Protein AF-A0A432JH28-F1 (afdb_monomer_lite)

Structure (mmCIF, N/CA/C/O backbone):
data_AF-A0A432JH28-F1
#
_entry.id   AF-A0A432JH28-F1
#
loop_
_atom_site.group_PDB
_atom_site.id
_atom_site.type_symbol
_atom_site.label_atom_id
_atom_site.label_alt_id
_atom_site.label_comp_id
_atom_site.label_asym_id
_atom_site.label_entity_id
_atom_site.label_seq_id
_atom_site.pdbx_PDB_ins_code
_atom_site.Cartn_x
_atom_site.Cartn_y
_atom_site.Cartn_z
_atom_site.occupancy
_atom_site.B_iso_or_equiv
_atom_site.auth_seq_id
_atom_site.auth_comp_id
_atom_site.auth_asym_id
_atom_site.auth_atom_id
_atom_site.pdbx_PDB_model_num
ATOM 1 N N . LEU A 1 1 ? -5.828 10.759 -5.386 1.00 80.00 1 LEU A N 1
ATOM 2 C CA . LEU A 1 1 ? -4.657 11.465 -5.967 1.00 80.00 1 LEU A CA 1
ATOM 3 C C . LEU A 1 1 ? -3.341 11.091 -5.284 1.00 80.00 1 LEU A C 1
ATOM 5 O O . LEU A 1 1 ? -2.431 10.707 -6.000 1.00 80.00 1 LEU A O 1
ATOM 9 N N . VAL A 1 2 ? -3.244 11.113 -3.946 1.00 92.88 2 VAL A N 1
ATOM 10 C CA . VAL A 1 2 ? -1.989 10.804 -3.218 1.00 92.88 2 VAL A CA 1
ATOM 11 C C . VAL A 1 2 ? -1.426 9.407 -3.525 1.00 92.88 2 VAL A C 1
ATOM 13 O O . VAL A 1 2 ? -0.257 9.300 -3.872 1.00 92.88 2 VAL A O 1
ATOM 16 N N . LEU A 1 3 ? -2.246 8.348 -3.479 1.00 89.44 3 LEU A N 1
ATOM 17 C CA . LEU A 1 3 ? -1.781 6.975 -3.749 1.00 89.44 3 LEU A CA 1
ATOM 18 C C . LEU A 1 3 ? -1.266 6.793 -5.183 1.00 89.44 3 LEU A C 1
ATOM 20 O O . LEU A 1 3 ? -0.192 6.243 -5.396 1.00 89.44 3 LEU A O 1
ATOM 24 N N . PHE A 1 4 ? -2.014 7.303 -6.163 1.00 91.12 4 PHE A N 1
ATOM 25 C CA . PHE A 1 4 ? -1.617 7.240 -7.568 1.00 91.12 4 PHE A CA 1
ATOM 26 C C . PHE A 1 4 ? -0.349 8.061 -7.839 1.00 91.12 4 PHE A C 1
ATOM 28 O O . PHE A 1 4 ? 0.566 7.581 -8.500 1.00 91.12 4 PHE A O 1
ATOM 35 N N . GLY A 1 5 ? -0.254 9.271 -7.277 1.00 92.38 5 GLY A N 1
ATOM 36 C CA . GLY A 1 5 ? 0.946 10.103 -7.376 1.00 92.38 5 GLY A CA 1
ATOM 37 C C . GLY A 1 5 ? 2.167 9.443 -6.734 1.00 92.38 5 GLY A C 1
ATOM 38 O O . GLY A 1 5 ? 3.237 9.427 -7.334 1.00 92.38 5 GLY A O 1
ATOM 39 N N . GLY A 1 6 ? 1.994 8.829 -5.560 1.00 93.44 6 GLY A N 1
ATOM 40 C CA . GLY A 1 6 ? 3.038 8.053 -4.894 1.00 93.44 6 GLY A CA 1
ATOM 41 C C . GLY A 1 6 ? 3.501 6.861 -5.730 1.00 93.44 6 GLY A C 1
ATOM 42 O O . GLY A 1 6 ? 4.702 6.648 -5.873 1.00 93.44 6 GLY A O 1
ATOM 43 N N . LEU A 1 7 ? 2.575 6.122 -6.345 1.00 90.75 7 LEU A N 1
ATOM 44 C CA . LEU A 1 7 ? 2.908 5.013 -7.241 1.00 90.75 7 LEU A CA 1
ATOM 45 C C . LEU A 1 7 ? 3.709 5.495 -8.459 1.00 90.75 7 LEU A C 1
ATOM 47 O O . LEU A 1 7 ? 4.787 4.973 -8.725 1.00 90.75 7 LEU A O 1
ATOM 51 N N . MET A 1 8 ? 3.223 6.519 -9.165 1.00 91.56 8 MET A N 1
ATOM 52 C CA . MET A 1 8 ? 3.910 7.083 -10.336 1.00 91.56 8 MET A CA 1
ATOM 53 C C . MET A 1 8 ? 5.301 7.625 -9.987 1.00 91.56 8 MET A C 1
ATOM 55 O O . MET A 1 8 ? 6.248 7.448 -10.752 1.00 91.56 8 MET A O 1
ATOM 59 N N . PHE A 1 9 ? 5.448 8.248 -8.816 1.00 92.81 9 PHE A N 1
ATOM 60 C CA . PHE A 1 9 ? 6.734 8.735 -8.326 1.00 92.81 9 PHE A CA 1
ATOM 61 C C . PHE A 1 9 ? 7.723 7.595 -8.055 1.00 92.81 9 PHE A C 1
ATOM 63 O O . PHE A 1 9 ? 8.874 7.676 -8.483 1.00 92.81 9 PHE A O 1
ATOM 70 N N . ASN A 1 10 ? 7.269 6.511 -7.415 1.00 91.44 10 ASN A N 1
ATOM 71 C CA . ASN A 1 10 ? 8.091 5.320 -7.202 1.00 91.44 10 ASN A CA 1
ATOM 72 C C . ASN A 1 10 ? 8.511 4.691 -8.535 1.00 91.44 10 ASN A C 1
ATOM 74 O O . ASN A 1 10 ? 9.698 4.447 -8.730 1.00 91.44 10 ASN A O 1
ATOM 78 N N . ILE A 1 11 ? 7.584 4.505 -9.483 1.00 90.00 11 ILE A N 1
ATOM 79 C CA . ILE A 1 11 ? 7.911 3.968 -10.816 1.00 90.00 11 ILE A CA 1
ATOM 80 C C . ILE A 1 11 ? 8.978 4.830 -11.492 1.00 90.00 11 ILE A C 1
ATOM 82 O O . ILE A 1 11 ? 9.976 4.298 -11.967 1.00 90.00 11 ILE A O 1
ATOM 86 N N . ARG A 1 12 ? 8.822 6.159 -11.486 1.00 86.81 12 ARG A N 1
ATOM 87 C CA . ARG A 1 12 ? 9.802 7.072 -12.091 1.00 86.81 12 ARG A CA 1
ATOM 88 C C . ARG A 1 12 ? 11.201 6.891 -11.501 1.00 86.81 12 ARG A C 1
ATOM 90 O O . ARG A 1 12 ? 12.166 6.826 -12.257 1.00 86.81 12 ARG A O 1
ATOM 97 N N . ILE A 1 13 ? 11.319 6.844 -10.174 1.00 88.94 13 ILE A N 1
ATOM 98 C CA . ILE A 1 13 ? 12.624 6.736 -9.509 1.00 88.94 13 ILE A CA 1
ATOM 99 C C . ILE A 1 13 ? 13.231 5.350 -9.715 1.00 88.94 13 ILE A C 1
ATOM 101 O O . ILE A 1 13 ? 14.395 5.263 -10.101 1.00 88.94 13 ILE A O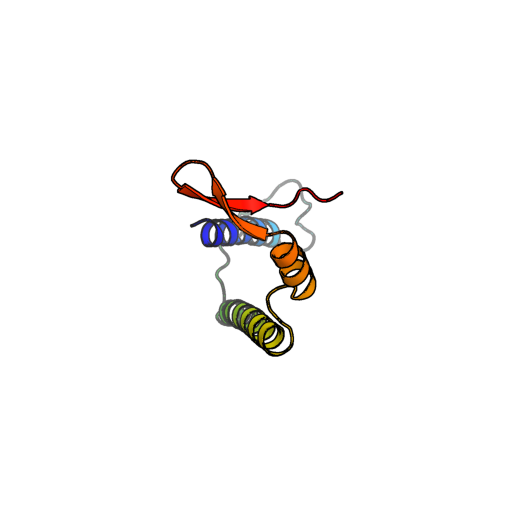 1
ATOM 105 N N . PHE A 1 14 ? 12.472 4.275 -9.501 1.00 87.56 14 PHE A N 1
ATOM 106 C CA . PHE A 1 14 ? 12.991 2.911 -9.618 1.00 87.56 14 PHE A CA 1
ATOM 107 C C . PHE A 1 14 ? 13.307 2.527 -11.062 1.00 87.56 14 PHE A C 1
ATOM 109 O O . PHE A 1 14 ? 14.407 2.057 -11.326 1.00 87.56 14 PHE A O 1
ATOM 116 N N . VAL A 1 15 ? 12.404 2.778 -12.013 1.00 85.94 15 VAL A N 1
ATOM 117 C CA . VAL A 1 15 ? 12.657 2.459 -13.429 1.00 85.94 15 VAL A CA 1
ATOM 118 C C . VAL A 1 15 ? 13.779 3.336 -13.977 1.00 85.94 15 VAL A C 1
ATOM 120 O O . VAL A 1 15 ? 14.657 2.826 -14.669 1.00 85.94 15 VAL A O 1
ATOM 123 N N . GLY A 1 16 ? 13.793 4.629 -13.636 1.00 81.12 16 GLY A N 1
ATOM 124 C CA . GLY A 1 16 ? 14.833 5.553 -14.085 1.00 81.12 16 GLY A CA 1
ATOM 125 C C . GLY A 1 16 ? 16.221 5.207 -13.543 1.00 81.12 16 GLY A C 1
ATOM 126 O O . GLY A 1 16 ? 17.191 5.257 -14.290 1.00 81.12 16 GLY A O 1
ATOM 127 N N . SER A 1 17 ? 16.323 4.825 -12.267 1.00 79.81 17 SER A N 1
ATOM 128 C CA . SER A 1 17 ? 17.605 4.436 -11.662 1.00 79.81 17 SER A CA 1
ATOM 129 C C . SER A 1 17 ? 18.075 3.052 -12.106 1.00 79.81 17 SER A C 1
ATOM 131 O O . SER A 1 17 ? 19.238 2.898 -12.467 1.00 79.81 17 SER A O 1
ATOM 133 N N . ALA A 1 18 ? 17.188 2.055 -12.134 1.00 79.88 18 ALA A N 1
ATOM 134 C CA . ALA A 1 18 ? 17.552 0.680 -12.473 1.00 79.88 18 ALA A CA 1
ATOM 135 C C . ALA A 1 18 ? 17.948 0.509 -13.948 1.00 79.88 18 ALA A C 1
ATOM 137 O O . ALA A 1 18 ? 18.778 -0.339 -14.259 1.00 79.88 18 ALA A O 1
ATOM 138 N N . ASN A 1 19 ? 17.389 1.326 -14.848 1.00 77.88 19 ASN A N 1
ATOM 139 C CA . ASN A 1 19 ? 17.677 1.264 -16.284 1.00 77.88 19 ASN A CA 1
ATOM 140 C C . ASN A 1 19 ? 18.693 2.311 -16.756 1.00 77.88 19 ASN A C 1
ATOM 142 O O . ASN A 1 19 ? 18.923 2.419 -17.957 1.00 77.88 19 ASN A O 1
ATOM 146 N N . ALA A 1 20 ? 19.307 3.078 -15.847 1.00 73.75 20 ALA A N 1
ATOM 147 C CA . ALA A 1 20 ? 20.238 4.149 -16.206 1.00 73.75 20 ALA A CA 1
ATOM 148 C C . ALA A 1 20 ? 21.460 3.646 -16.999 1.00 73.75 20 ALA A C 1
ATOM 150 O O . ALA A 1 20 ? 21.929 4.332 -17.903 1.00 73.75 20 ALA A O 1
ATOM 151 N N . ALA A 1 21 ? 21.963 2.446 -16.697 1.00 69.62 21 ALA A N 1
ATOM 152 C CA . ALA A 1 21 ? 23.034 1.808 -17.458 1.00 69.62 21 ALA A CA 1
ATOM 153 C C . ALA A 1 21 ? 22.962 0.275 -17.336 1.00 69.62 21 ALA A C 1
ATOM 155 O O . ALA A 1 21 ? 22.501 -0.237 -16.317 1.00 69.62 21 ALA A O 1
ATOM 156 N N . PRO A 1 22 ? 23.446 -0.488 -18.331 1.00 68.25 22 PRO A N 1
ATOM 157 C CA . PRO A 1 22 ? 23.468 -1.942 -18.248 1.00 68.25 22 PRO A CA 1
ATOM 158 C C . PRO A 1 22 ? 24.536 -2.444 -17.261 1.00 68.25 22 PRO A C 1
ATOM 160 O O . PRO A 1 22 ? 25.729 -2.157 -17.402 1.00 68.25 22 PRO A O 1
ATOM 163 N N . GLY A 1 23 ? 24.110 -3.257 -16.290 1.00 69.75 23 GLY A N 1
ATOM 164 C CA . GLY A 1 23 ? 24.986 -4.068 -15.438 1.00 69.75 23 GLY A CA 1
ATOM 165 C C . GLY A 1 23 ? 25.975 -3.267 -14.583 1.00 69.75 23 GLY A C 1
ATOM 166 O O . GLY A 1 23 ? 25.603 -2.359 -13.850 1.00 69.75 23 GLY A O 1
ATOM 167 N N . SER A 1 24 ? 27.263 -3.611 -14.656 1.00 63.34 24 SER A N 1
ATOM 168 C CA . SER A 1 24 ? 28.334 -3.000 -13.848 1.00 63.34 24 SER A CA 1
ATOM 169 C C . SER A 1 24 ? 28.656 -1.542 -14.210 1.00 63.34 24 SER A C 1
ATOM 171 O O . SER A 1 24 ? 29.442 -0.896 -13.517 1.00 63.34 24 SER A O 1
ATOM 173 N N . ASN A 1 25 ? 28.045 -1.000 -15.269 1.00 67.19 25 ASN A N 1
ATOM 174 C CA . ASN A 1 25 ? 28.291 0.361 -15.746 1.00 67.19 25 ASN A CA 1
ATOM 175 C C . ASN A 1 25 ? 27.473 1.440 -15.021 1.00 67.19 25 ASN A C 1
ATOM 177 O O . ASN A 1 25 ? 27.700 2.617 -15.288 1.00 67.19 25 ASN A O 1
ATOM 181 N N . LEU A 1 26 ? 26.574 1.077 -14.093 1.00 66.06 26 LEU A N 1
ATOM 182 C CA . LEU A 1 26 ? 25.775 2.039 -13.313 1.00 66.06 26 LEU A CA 1
ATOM 183 C C . LEU A 1 26 ? 26.620 3.059 -12.533 1.00 66.06 26 LEU A C 1
ATOM 185 O O . LEU A 1 26 ? 26.154 4.165 -12.281 1.00 66.06 26 LEU A O 1
ATOM 189 N N . TYR A 1 27 ? 27.856 2.710 -12.168 1.00 68.81 27 TYR A N 1
ATOM 190 C CA . TYR A 1 27 ? 28.753 3.588 -11.409 1.00 68.81 27 TYR A CA 1
ATOM 191 C C . TYR A 1 27 ? 29.674 4.445 -12.289 1.00 68.81 27 TYR A C 1
ATOM 193 O O . TYR A 1 27 ? 30.546 5.140 -11.765 1.00 68.81 27 TYR A O 1
ATOM 201 N N . ARG A 1 28 ? 29.539 4.390 -13.622 1.00 69.94 28 ARG A N 1
ATOM 202 C CA . ARG A 1 28 ? 30.368 5.213 -14.508 1.00 69.94 28 ARG A CA 1
ATOM 203 C C . ARG A 1 28 ? 29.924 6.683 -14.429 1.00 69.94 28 ARG A C 1
ATOM 205 O O . ARG A 1 28 ? 28.734 6.959 -14.528 1.00 69.94 28 ARG A O 1
ATOM 212 N N . PRO A 1 29 ? 30.864 7.638 -14.297 1.00 65.25 29 PRO A N 1
ATOM 213 C CA . PRO A 1 29 ? 30.540 9.056 -14.118 1.00 65.25 29 PRO A CA 1
ATOM 214 C C . PRO A 1 29 ? 29.942 9.734 -15.362 1.00 65.25 29 PRO A C 1
ATOM 216 O O . PRO A 1 29 ? 29.357 10.806 -15.237 1.00 65.25 29 PRO A O 1
ATOM 219 N N . PHE A 1 30 ? 30.065 9.127 -16.547 1.00 64.12 30 PHE A N 1
ATOM 220 C CA . PHE A 1 30 ? 29.527 9.655 -17.801 1.00 64.12 30 PHE A CA 1
ATOM 221 C C . PHE A 1 30 ? 28.693 8.591 -18.520 1.00 64.12 30 PHE A C 1
ATOM 223 O O . PHE A 1 30 ? 29.152 7.464 -18.712 1.00 64.12 30 PHE A O 1
ATOM 230 N N . MET A 1 31 ? 27.473 8.962 -18.921 1.00 66.12 31 MET A N 1
ATOM 231 C CA . MET A 1 31 ? 26.611 8.146 -19.778 1.00 66.12 31 MET A CA 1
ATOM 232 C C . MET A 1 31 ? 26.864 8.504 -21.246 1.00 66.12 31 MET A C 1
ATOM 234 O O . MET A 1 31 ? 26.621 9.635 -21.656 1.00 66.12 31 MET A O 1
ATOM 238 N N . GLU A 1 32 ? 27.340 7.544 -22.042 1.00 70.62 32 GLU A N 1
ATOM 239 C CA . GLU A 1 32 ? 27.565 7.718 -23.490 1.00 70.62 32 GLU A CA 1
ATOM 240 C C . GLU A 1 32 ? 26.281 7.566 -24.325 1.00 70.62 32 GLU A C 1
ATOM 242 O O . GLU A 1 32 ? 26.230 7.996 -25.477 1.00 70.62 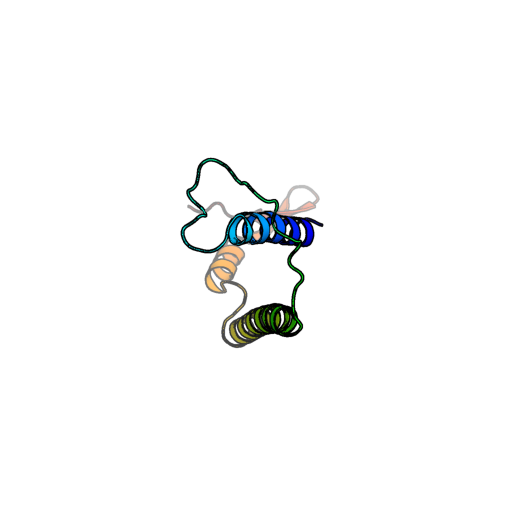32 GLU A O 1
ATOM 247 N N . HIS A 1 33 ? 25.237 6.951 -23.763 1.00 71.81 33 HIS A N 1
ATOM 248 C CA . HIS A 1 33 ? 23.958 6.728 -24.432 1.00 71.81 33 HIS A CA 1
ATOM 249 C C . HIS A 1 33 ? 22.790 6.875 -23.463 1.00 71.81 33 HIS A C 1
ATOM 251 O O . HIS A 1 33 ? 22.877 6.466 -22.307 1.00 71.81 33 HIS A O 1
ATOM 257 N N . ILE A 1 34 ? 21.686 7.435 -23.961 1.00 72.88 34 ILE A N 1
ATOM 258 C CA . ILE A 1 34 ? 20.428 7.519 -23.218 1.00 72.88 34 ILE A CA 1
ATOM 259 C C . ILE A 1 34 ? 19.690 6.184 -23.405 1.00 72.88 34 ILE A C 1
ATOM 261 O O . ILE A 1 34 ? 19.437 5.798 -24.550 1.00 72.88 34 ILE A O 1
ATOM 265 N N . PRO A 1 35 ? 19.347 5.469 -22.322 1.00 74.62 35 PRO A N 1
ATOM 266 C CA . PRO A 1 35 ? 18.618 4.211 -22.416 1.00 74.62 35 PRO A CA 1
ATOM 267 C C . PRO A 1 35 ? 17.195 4.424 -22.951 1.00 74.62 35 PRO A C 1
ATOM 269 O O . PRO A 1 35 ? 16.557 5.449 -22.700 1.00 74.62 35 PRO A O 1
ATOM 272 N N . ALA A 1 36 ? 16.697 3.439 -23.702 1.00 80.94 36 ALA A N 1
ATOM 273 C CA . ALA A 1 36 ? 15.346 3.466 -24.249 1.00 80.94 36 ALA A CA 1
ATOM 274 C C . ALA A 1 36 ? 14.278 3.354 -23.137 1.00 80.94 36 ALA A C 1
ATOM 276 O O . ALA A 1 36 ? 14.548 2.770 -22.083 1.00 80.94 36 ALA A O 1
ATOM 277 N N . PRO A 1 37 ? 13.054 3.873 -23.357 1.00 81.31 37 PRO A N 1
ATOM 278 C CA . PRO A 1 37 ? 11.957 3.721 -22.407 1.00 81.31 37 PRO A CA 1
ATOM 279 C C . PRO A 1 37 ? 11.615 2.247 -22.167 1.00 81.31 37 PRO A C 1
ATOM 281 O O . PRO A 1 37 ? 11.466 1.477 -23.116 1.00 81.31 37 PRO A O 1
ATOM 284 N N . VAL A 1 38 ? 11.445 1.874 -20.898 1.00 84.75 38 VAL A N 1
ATOM 285 C CA . VAL A 1 38 ? 11.027 0.525 -20.498 1.00 84.75 38 VAL A CA 1
ATOM 286 C C . VAL A 1 38 ? 9.530 0.522 -20.232 1.00 84.75 38 VAL A C 1
ATOM 288 O O . VAL A 1 38 ? 9.034 1.305 -19.419 1.00 84.75 38 VAL A O 1
ATOM 291 N N . TYR A 1 39 ? 8.820 -0.362 -20.928 1.00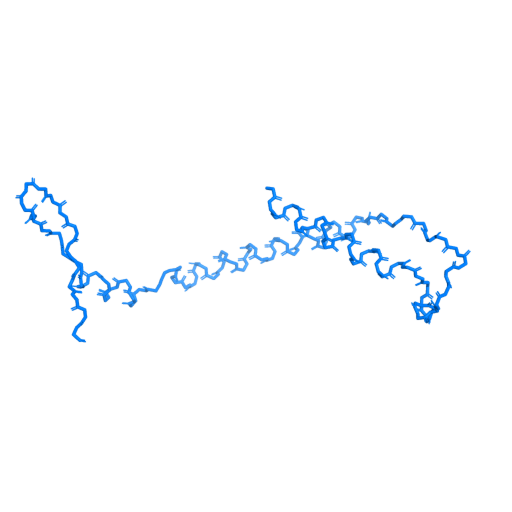 87.75 39 TYR A N 1
ATOM 292 C CA . TYR A 1 39 ? 7.383 -0.555 -20.784 1.00 87.75 39 TYR A CA 1
ATOM 293 C C . TYR A 1 39 ? 7.096 -1.821 -19.975 1.00 87.75 39 TYR A C 1
ATOM 295 O O . TYR A 1 39 ? 7.863 -2.779 -20.076 1.00 87.75 39 TYR A O 1
ATOM 303 N N . PRO A 1 40 ? 6.011 -1.833 -19.183 1.00 89.19 40 PRO A N 1
ATOM 304 C CA . PRO A 1 40 ? 5.623 -3.015 -18.430 1.00 89.19 40 PRO A CA 1
ATOM 305 C C . PRO A 1 40 ? 5.157 -4.132 -19.366 1.00 89.19 40 PRO A C 1
ATOM 307 O O . PRO A 1 40 ? 4.476 -3.874 -20.362 1.00 89.19 40 PRO A O 1
ATOM 310 N N . ASP A 1 41 ? 5.477 -5.367 -18.998 1.00 92.69 41 ASP A N 1
ATOM 311 C CA . ASP A 1 41 ? 4.928 -6.569 -19.619 1.00 92.69 41 ASP A CA 1
ATOM 312 C C . ASP A 1 41 ?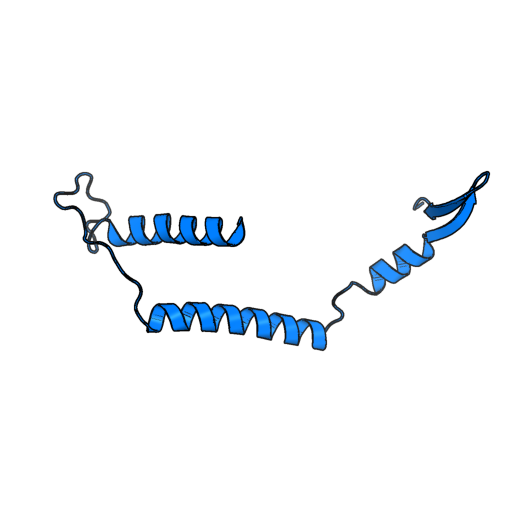 3.630 -7.009 -18.914 1.00 92.69 41 ASP A C 1
ATOM 314 O O . ASP A 1 41 ? 3.284 -6.570 -17.813 1.00 92.69 41 ASP A O 1
ATOM 318 N N . VAL A 1 42 ? 2.895 -7.923 -19.540 1.00 95.69 42 VAL A N 1
ATOM 319 C CA . VAL A 1 42 ? 1.681 -8.552 -19.009 1.00 95.69 42 VAL A CA 1
ATOM 320 C C . VAL A 1 42 ? 1.944 -9.196 -17.643 1.00 95.69 42 VAL A C 1
ATOM 322 O O . VAL A 1 42 ? 1.105 -9.112 -16.743 1.00 95.69 42 VAL A O 1
ATOM 325 N N . TRP A 1 43 ? 3.125 -9.787 -17.449 1.00 94.94 43 TRP A N 1
ATOM 326 C CA . TRP A 1 43 ? 3.520 -10.372 -16.168 1.00 94.94 43 TRP A CA 1
ATOM 327 C C . TRP A 1 43 ? 3.687 -9.328 -15.063 1.00 94.94 43 TRP A C 1
ATOM 329 O O . TRP A 1 43 ? 3.273 -9.586 -13.933 1.00 94.94 43 TRP A O 1
ATOM 339 N N . ASP A 1 44 ? 4.203 -8.137 -15.375 1.00 90.25 44 ASP A N 1
ATOM 340 C CA . ASP A 1 44 ? 4.326 -7.044 -14.404 1.00 90.25 44 ASP A CA 1
ATOM 341 C C . ASP A 1 44 ? 2.952 -6.595 -13.910 1.00 90.25 44 ASP A C 1
ATOM 343 O O . ASP A 1 44 ? 2.733 -6.397 -12.711 1.00 90.25 44 ASP A O 1
ATOM 347 N N . VAL A 1 45 ? 1.986 -6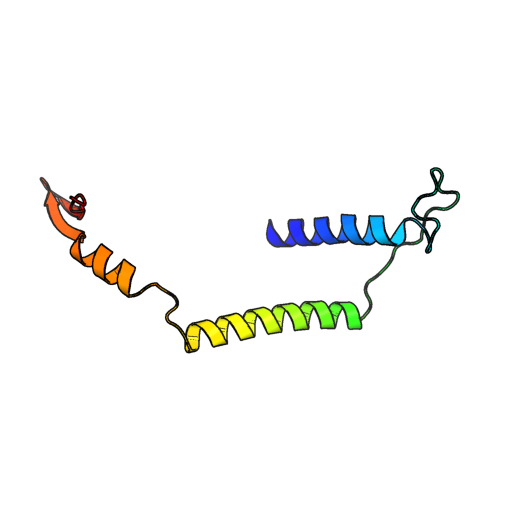.511 -14.827 1.00 92.06 45 VAL A N 1
ATOM 348 C CA . VAL A 1 45 ? 0.599 -6.175 -14.492 1.00 92.06 45 VAL A CA 1
ATOM 349 C C . VAL A 1 45 ? -0.012 -7.248 -13.593 1.00 92.06 45 VAL A C 1
ATOM 351 O O . VAL A 1 45 ? -0.604 -6.917 -12.563 1.00 92.06 45 VAL A O 1
ATOM 354 N N . PHE A 1 46 ? 0.159 -8.530 -13.929 1.00 96.44 46 PHE A N 1
ATOM 355 C CA . PHE A 1 46 ? -0.341 -9.620 -13.089 1.00 96.44 46 PHE A CA 1
ATOM 356 C C . PHE A 1 46 ? 0.316 -9.656 -11.711 1.00 96.44 46 PHE A C 1
ATOM 358 O O . PHE A 1 46 ? -0.380 -9.921 -10.732 1.00 96.44 46 PHE A O 1
ATOM 365 N N . MET A 1 47 ? 1.607 -9.339 -11.596 1.00 94.69 47 MET A N 1
ATOM 366 C CA . MET A 1 47 ? 2.283 -9.241 -10.300 1.00 94.69 47 MET A CA 1
ATOM 367 C C . MET A 1 47 ? 1.696 -8.124 -9.437 1.00 94.69 47 MET A C 1
ATOM 369 O O . MET A 1 47 ? 1.424 -8.345 -8.257 1.00 94.69 47 MET A O 1
ATOM 373 N N . VAL A 1 48 ? 1.439 -6.943 -10.007 1.00 92.06 48 VAL A N 1
ATOM 374 C CA . VAL A 1 48 ? 0.843 -5.822 -9.262 1.00 92.06 48 VAL A CA 1
ATOM 375 C C . VAL A 1 48 ? -0.588 -6.144 -8.835 1.00 92.06 48 VAL A C 1
ATOM 377 O O . VAL A 1 48 ? -0.939 -5.969 -7.667 1.00 92.06 48 VAL A O 1
ATOM 380 N N . VAL A 1 49 ? -1.414 -6.647 -9.754 1.00 95.38 49 VAL A N 1
ATOM 381 C CA . VAL A 1 49 ? -2.810 -7.009 -9.460 1.00 95.38 49 VAL A CA 1
ATOM 382 C C . VAL A 1 49 ? -2.873 -8.153 -8.448 1.00 95.38 49 VAL A C 1
ATOM 384 O O . VAL A 1 49 ? -3.636 -8.081 -7.486 1.00 95.38 49 VAL A O 1
ATOM 387 N N . GLY A 1 50 ? -2.037 -9.177 -8.619 1.00 96.44 50 GLY A N 1
ATOM 388 C CA . GLY A 1 50 ? -1.921 -10.302 -7.696 1.00 96.44 50 GLY A CA 1
ATOM 389 C C . GLY A 1 50 ? -1.441 -9.872 -6.312 1.00 96.44 50 GLY A C 1
ATOM 390 O O . GLY A 1 50 ? -2.020 -10.288 -5.312 1.00 96.44 50 GLY A O 1
ATOM 391 N N . GLY A 1 51 ? -0.449 -8.980 -6.239 1.00 95.56 51 GLY A N 1
ATOM 392 C CA . GLY A 1 51 ? 0.045 -8.415 -4.984 1.00 95.56 51 GLY A CA 1
ATOM 393 C C . GLY A 1 51 ? -1.025 -7.618 -4.237 1.00 95.56 51 GLY A C 1
ATOM 394 O O . GLY A 1 51 ? -1.236 -7.837 -3.044 1.00 95.56 51 GLY A O 1
ATOM 395 N N . LEU A 1 52 ? -1.766 -6.753 -4.938 1.00 95.62 52 LEU A N 1
ATOM 396 C CA . LEU A 1 52 ? -2.905 -6.033 -4.354 1.00 95.62 52 LEU A CA 1
ATOM 397 C C . LEU A 1 52 ? -3.994 -6.998 -3.871 1.00 95.62 52 LEU A C 1
ATOM 399 O O . LEU A 1 52 ? -4.498 -6.849 -2.758 1.00 95.62 52 LEU A O 1
ATOM 403 N N . GLY A 1 53 ? -4.317 -8.014 -4.674 1.00 97.19 53 GLY A N 1
ATOM 404 C CA . GLY A 1 53 ? -5.271 -9.058 -4.309 1.00 97.19 53 GLY A CA 1
ATOM 405 C C . GLY A 1 53 ? -4.850 -9.826 -3.056 1.00 97.19 53 GLY A C 1
ATOM 406 O O . GLY A 1 53 ? -5.667 -10.027 -2.161 1.00 97.19 53 GLY A O 1
ATOM 407 N N . ALA A 1 54 ? -3.572 -10.189 -2.946 1.00 97.06 54 ALA A N 1
ATOM 408 C CA . ALA A 1 54 ? -3.027 -10.882 -1.783 1.00 97.06 54 ALA A CA 1
ATOM 409 C C . ALA A 1 54 ? -3.114 -10.029 -0.509 1.00 97.06 54 ALA A C 1
ATOM 411 O O . ALA A 1 54 ? -3.535 -10.532 0.531 1.00 97.06 54 ALA A O 1
ATOM 412 N N . VAL A 1 55 ? -2.785 -8.734 -0.584 1.00 96.94 55 VAL A N 1
ATOM 413 C CA . VAL A 1 55 ? -2.897 -7.815 0.563 1.00 96.94 55 VAL A CA 1
ATOM 414 C C . VAL A 1 55 ? -4.351 -7.662 1.006 1.00 96.94 55 VAL A C 1
ATOM 416 O O . VAL A 1 55 ? -4.640 -7.757 2.198 1.00 96.94 55 VAL A O 1
ATOM 419 N N . ILE A 1 56 ? -5.280 -7.476 0.063 1.00 97.00 56 ILE A N 1
ATOM 420 C CA . ILE A 1 56 ? -6.716 -7.384 0.367 1.00 97.00 56 ILE A CA 1
ATOM 421 C C . ILE A 1 56 ? -7.212 -8.688 0.995 1.00 97.00 56 ILE A C 1
ATOM 423 O O . ILE A 1 56 ? -7.910 -8.659 2.006 1.00 97.00 56 ILE A O 1
ATOM 427 N N . PHE A 1 57 ? -6.833 -9.833 0.429 1.00 96.75 57 PHE A N 1
ATOM 428 C CA . PHE A 1 57 ? -7.208 -11.139 0.957 1.00 96.75 57 PHE A CA 1
ATOM 429 C C . PHE A 1 57 ? -6.698 -11.339 2.385 1.00 96.75 57 PHE A C 1
ATOM 431 O O . PHE A 1 57 ? -7.477 -11.712 3.260 1.00 96.75 57 PHE A O 1
ATOM 438 N N . LEU A 1 58 ? -5.422 -11.042 2.644 1.00 97.00 58 LEU A N 1
ATOM 439 C CA . LEU A 1 58 ? -4.839 -11.128 3.982 1.00 97.00 58 LEU A CA 1
ATOM 440 C C . LEU A 1 58 ? -5.542 -10.194 4.967 1.00 97.00 58 LEU A C 1
ATOM 442 O O . LEU A 1 58 ? -5.827 -10.604 6.088 1.00 97.00 58 LEU A O 1
ATOM 446 N N . TYR A 1 59 ? -5.876 -8.974 4.549 1.00 95.25 59 TYR A N 1
ATOM 447 C CA . TYR A 1 59 ? -6.630 -8.034 5.376 1.00 95.25 59 TYR A CA 1
ATOM 448 C C . TYR A 1 59 ? -8.026 -8.571 5.735 1.00 95.25 59 TYR A C 1
ATOM 450 O O . TYR A 1 59 ? -8.429 -8.550 6.899 1.00 95.25 59 TYR A O 1
ATOM 458 N N . LEU A 1 60 ? -8.762 -9.115 4.763 1.00 95.88 60 LEU A N 1
ATOM 459 C CA . LEU A 1 60 ? -10.081 -9.711 5.005 1.00 95.88 60 LEU A CA 1
ATOM 460 C C . LEU A 1 60 ? -9.996 -10.977 5.868 1.00 95.88 60 LEU A C 1
ATOM 462 O O . LEU A 1 60 ? -10.825 -11.187 6.751 1.00 95.88 60 LEU A O 1
ATOM 466 N N . ALA A 1 61 ? -8.977 -11.808 5.654 1.00 96.56 61 ALA A N 1
ATOM 467 C CA . ALA A 1 61 ? -8.726 -12.980 6.483 1.00 96.56 61 ALA A CA 1
ATOM 468 C C . ALA A 1 61 ? -8.410 -12.572 7.930 1.00 96.56 61 ALA A C 1
ATOM 470 O O . ALA A 1 61 ? -8.988 -13.126 8.863 1.00 96.56 61 ALA A O 1
ATOM 471 N N . ALA A 1 62 ? -7.558 -11.562 8.121 1.00 95.44 62 ALA A N 1
ATOM 472 C CA . ALA A 1 62 ? -7.201 -11.048 9.438 1.00 95.44 62 ALA A CA 1
ATOM 473 C C . ALA A 1 62 ? -8.414 -10.472 10.177 1.00 95.44 62 ALA A C 1
ATOM 475 O O . ALA A 1 62 ? -8.616 -10.809 11.336 1.00 95.44 62 ALA A O 1
ATOM 476 N N . THR A 1 63 ? -9.259 -9.681 9.511 1.00 94.12 63 THR A N 1
ATOM 477 C CA . THR A 1 63 ? -10.460 -9.089 10.136 1.00 94.12 63 THR A CA 1
ATOM 478 C C . THR A 1 63 ? -11.570 -10.100 10.419 1.00 94.12 63 THR A C 1
ATOM 480 O O . THR A 1 63 ? -12.400 -9.876 11.298 1.00 94.12 63 THR A O 1
ATOM 483 N N . LYS A 1 64 ? -11.592 -11.234 9.708 1.00 92.75 64 LYS A N 1
ATOM 484 C CA . LYS A 1 64 ? -12.471 -12.363 10.037 1.00 92.75 64 LYS A CA 1
ATOM 485 C C . LYS A 1 64 ? -11.966 -13.165 11.240 1.00 92.75 64 LYS A C 1
ATOM 487 O O . LYS A 1 64 ? -12.780 -13.691 11.993 1.00 92.75 64 LYS A O 1
ATOM 492 N N . LEU A 1 65 ? -10.647 -13.303 11.389 1.00 93.38 65 LEU A N 1
ATOM 493 C CA . LEU A 1 65 ? -10.027 -14.096 12.458 1.00 93.38 65 LEU A CA 1
ATOM 494 C C . LEU A 1 65 ? -9.847 -13.309 13.760 1.00 93.38 65 LEU A C 1
ATOM 496 O O . LEU A 1 65 ? -9.944 -13.885 14.840 1.00 93.38 65 LEU A O 1
ATOM 500 N N . MET A 1 66 ? -9.576 -12.011 13.664 1.00 91.81 66 MET A N 1
ATOM 501 C CA . MET A 1 66 ? -9.313 -11.125 14.792 1.00 91.81 66 MET A CA 1
ATOM 502 C C . MET A 1 66 ? -10.232 -9.902 14.734 1.00 91.81 66 MET A C 1
ATOM 504 O O . MET A 1 66 ? -10.535 -9.412 13.644 1.00 91.81 66 MET A O 1
ATOM 508 N N . PRO A 1 67 ? -10.664 -9.370 15.889 1.00 87.62 67 PRO A N 1
ATOM 509 C CA . PRO A 1 67 ? -11.469 -8.160 15.918 1.00 87.62 67 PRO A CA 1
ATOM 510 C C . PRO A 1 67 ? -10.675 -6.974 15.354 1.00 87.62 67 PRO A C 1
ATOM 512 O O . PRO A 1 67 ? -9.527 -6.747 15.728 1.00 87.62 67 PRO A O 1
ATOM 515 N N . LEU A 1 68 ? -11.310 -6.200 14.465 1.00 88.69 68 LEU A N 1
ATOM 516 C CA . LEU A 1 68 ? -10.703 -5.026 13.820 1.00 88.69 68 LEU A CA 1
ATOM 517 C C . LEU A 1 68 ? -10.331 -3.921 14.825 1.00 88.69 68 LEU A C 1
ATOM 519 O O . LEU A 1 68 ? -9.455 -3.103 14.558 1.00 88.69 68 LEU A O 1
ATOM 523 N N . ILE A 1 69 ? -11.014 -3.895 15.968 1.00 89.94 69 ILE A N 1
ATOM 524 C CA . ILE A 1 69 ? -10.809 -2.928 17.041 1.00 89.94 69 ILE A CA 1
ATOM 525 C C . ILE A 1 69 ? -10.343 -3.634 18.312 1.00 89.94 69 ILE A C 1
ATOM 527 O O . ILE A 1 69 ? -10.746 -4.766 18.596 1.00 89.94 69 ILE A O 1
ATOM 531 N N . SER A 1 70 ? -9.531 -2.940 19.108 1.00 89.06 70 SER A N 1
ATOM 532 C CA . SER A 1 70 ? -9.133 -3.417 20.430 1.00 89.06 70 SER A CA 1
ATOM 533 C C . SER A 1 70 ? -10.338 -3.410 21.374 1.00 89.06 70 SER A C 1
ATOM 535 O O . SER A 1 70 ? -10.8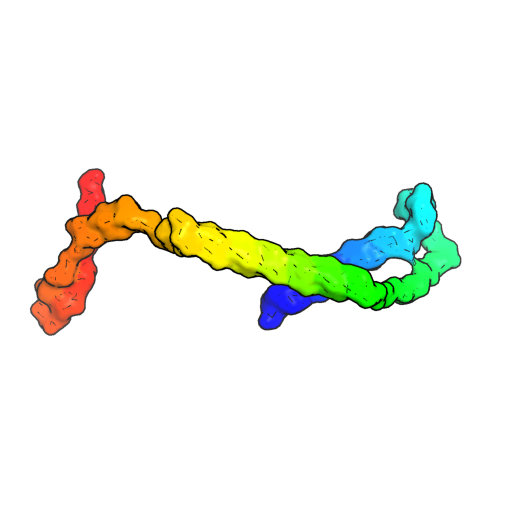01 -2.361 21.822 1.00 89.06 70 SER A O 1
ATOM 537 N N . ILE A 1 71 ? -10.870 -4.599 21.675 1.00 89.19 71 ILE A N 1
ATOM 538 C CA . ILE A 1 71 ? -12.040 -4.758 22.556 1.00 89.19 71 ILE A CA 1
ATOM 539 C C . ILE A 1 71 ? -11.725 -4.266 23.977 1.00 89.19 71 ILE A C 1
ATOM 541 O O . ILE A 1 71 ? -12.591 -3.696 24.636 1.00 89.19 71 ILE A O 1
ATOM 545 N N . TRP A 1 72 ? -10.489 -4.461 24.442 1.00 86.94 72 TRP A N 1
ATOM 546 C CA . TRP A 1 72 ? -10.054 -4.046 25.776 1.00 86.94 72 TRP A CA 1
ATOM 547 C C . TRP A 1 72 ? -9.980 -2.529 25.917 1.00 86.94 72 TRP A C 1
ATOM 549 O O . TRP A 1 72 ? -10.603 -1.984 26.825 1.00 86.94 72 TRP A O 1
ATOM 559 N N . GLU A 1 73 ? -9.327 -1.848 24.974 1.00 86.81 73 GLU A N 1
ATOM 560 C CA . GLU A 1 73 ? -9.263 -0.381 24.974 1.00 86.81 73 GLU A CA 1
ATOM 561 C C . GLU A 1 73 ? -10.656 0.235 24.831 1.00 86.81 73 GLU A C 1
ATOM 563 O O . GLU A 1 73 ? -10.980 1.203 25.513 1.00 86.81 73 GLU A O 1
ATOM 568 N N . MET A 1 74 ? -11.522 -0.346 23.990 1.00 88.31 74 MET A N 1
ATOM 569 C CA . MET A 1 74 ? -12.893 0.143 23.844 1.00 88.31 74 MET A CA 1
ATOM 570 C C . MET A 1 74 ? -13.700 -0.047 25.133 1.00 88.31 74 MET A C 1
ATOM 572 O O . MET A 1 74 ? -14.471 0.835 25.512 1.00 88.31 74 MET A O 1
ATOM 576 N N . LYS A 1 75 ? -13.529 -1.177 25.828 1.00 87.00 75 LYS A N 1
ATOM 577 C CA . LYS A 1 75 ? -14.193 -1.438 27.110 1.00 87.00 75 LYS A CA 1
ATOM 578 C C . LYS A 1 75 ? -13.753 -0.432 28.173 1.00 87.00 75 LYS A C 1
ATOM 580 O O . LYS A 1 75 ? -14.610 0.149 28.834 1.00 87.00 75 LYS A O 1
ATOM 585 N N . GLU A 1 76 ? -12.451 -0.211 28.321 1.00 86.06 76 GLU A N 1
ATOM 586 C CA . GLU A 1 76 ? -11.907 0.776 29.259 1.00 86.06 76 GLU A CA 1
ATOM 587 C C . GLU A 1 76 ? -12.358 2.191 28.891 1.00 86.06 76 GLU A C 1
ATOM 589 O O . GLU A 1 76 ? -12.929 2.890 29.723 1.00 86.06 76 GLU A O 1
ATOM 594 N N . GLY A 1 77 ? -12.238 2.580 27.621 1.00 84.94 77 GLY A N 1
ATOM 595 C CA . GLY A 1 77 ? -12.703 3.876 27.130 1.00 84.94 77 GLY A CA 1
ATOM 596 C C . GLY A 1 77 ? -14.192 4.121 27.390 1.00 84.94 77 GLY A C 1
ATOM 597 O O . GLY A 1 77 ? -14.571 5.223 27.778 1.00 84.94 77 GLY A O 1
ATOM 598 N N . THR A 1 78 ? -15.032 3.091 27.251 1.00 84.38 78 THR A N 1
ATOM 599 C CA . THR A 1 78 ? -16.474 3.192 27.532 1.00 84.38 78 THR A CA 1
ATOM 600 C C . THR A 1 78 ? -16.754 3.356 29.026 1.00 84.38 78 THR A C 1
ATOM 602 O O . THR A 1 78 ? -17.657 4.099 29.393 1.00 84.38 78 THR A O 1
ATOM 605 N N . LEU A 1 79 ? -15.979 2.714 29.908 1.00 83.31 79 LEU A N 1
ATOM 606 C CA . LEU A 1 79 ? -16.117 2.895 31.360 1.00 83.31 79 LEU A CA 1
ATOM 607 C C . LEU A 1 79 ? -15.823 4.339 31.788 1.00 83.31 79 LEU A C 1
ATOM 609 O O . LEU A 1 79 ? -16.468 4.852 32.702 1.00 83.31 79 LEU A O 1
ATOM 613 N N . TYR A 1 80 ? -14.894 5.006 31.103 1.00 81.19 80 TYR A N 1
ATOM 614 C CA . TYR A 1 80 ? -14.561 6.411 31.350 1.00 81.19 80 TYR A CA 1
ATOM 615 C C . TYR A 1 80 ? -15.490 7.402 30.635 1.00 81.19 80 TYR A C 1
ATOM 617 O O . TYR A 1 80 ? -15.364 8.608 30.838 1.00 81.19 80 TYR A O 1
ATOM 625 N N . GLN A 1 81 ? -16.430 6.932 29.814 1.00 81.94 81 GLN A N 1
ATOM 626 C CA . GLN A 1 81 ? -17.352 7.770 29.055 1.00 81.94 81 GLN A CA 1
ATOM 627 C C . GLN A 1 81 ? -18.766 7.684 29.630 1.00 81.94 81 GLN A C 1
ATOM 629 O O . GLN A 1 81 ? -19.385 6.623 29.665 1.00 81.94 81 GLN A O 1
ATOM 634 N N . LYS A 1 82 ? -19.324 8.825 30.040 1.00 81.75 82 LYS A N 1
ATOM 635 C CA . LYS A 1 82 ? -20.714 8.912 30.497 1.00 81.75 82 LYS A CA 1
ATOM 636 C C . LYS A 1 82 ? -21.423 10.080 29.831 1.00 81.75 82 LYS A C 1
ATOM 638 O O . LYS A 1 82 ? -20.944 11.209 29.863 1.00 81.75 82 LYS A O 1
ATOM 643 N N . TRP A 1 83 ? -22.600 9.825 29.271 1.00 78.75 83 TRP A N 1
ATOM 644 C CA . TRP A 1 83 ? -23.484 10.895 28.820 1.00 78.75 83 TRP A CA 1
ATOM 645 C C . TRP A 1 83 ? -24.122 11.578 30.025 1.00 78.75 83 TRP A C 1
ATOM 647 O O . TRP A 1 83 ? -24.690 10.924 30.903 1.00 78.75 83 TRP A O 1
ATOM 657 N N . GLY A 1 84 ? -23.991 12.899 30.089 1.00 80.44 84 GLY A N 1
ATOM 658 C CA . GLY A 1 84 ? -24.539 13.694 31.174 1.00 80.44 84 GLY A CA 1
ATOM 659 C C . GLY A 1 84 ? -24.981 15.066 30.696 1.00 80.44 84 GLY A C 1
ATOM 660 O O . GLY A 1 84 ? -24.449 15.631 29.739 1.00 80.44 84 GLY A O 1
ATOM 661 N N . LYS A 1 85 ? -25.982 15.614 31.380 1.00 78.69 85 LYS A N 1
ATOM 662 C CA . LYS A 1 85 ? -26.475 16.955 31.096 1.00 78.69 85 LYS A CA 1
ATOM 663 C C . LYS A 1 85 ? -25.515 17.976 31.697 1.00 78.69 85 LYS A C 1
ATOM 665 O O . LYS A 1 85 ? -25.345 18.020 32.914 1.00 78.69 85 LYS A O 1
ATOM 670 N N . PHE A 1 86 ? -24.911 18.804 30.852 1.00 76.25 86 PHE A N 1
ATOM 671 C CA . PHE A 1 86 ? -24.131 19.957 31.288 1.00 76.25 86 PHE A CA 1
ATOM 672 C C . PHE A 1 86 ? -24.850 21.232 30.853 1.00 76.25 86 PHE A C 1
ATOM 674 O O . PHE A 1 86 ? -25.109 21.459 29.669 1.00 76.25 86 PHE A O 1
ATOM 681 N N . LEU A 1 87 ? -25.220 22.060 31.832 1.00 84.06 87 LEU A N 1
ATOM 682 C CA . LEU A 1 87 ? -26.074 23.233 31.642 1.00 84.06 87 LEU A CA 1
ATOM 683 C C . LEU A 1 87 ? -27.399 22.867 30.942 1.00 84.06 87 LEU A C 1
ATOM 685 O O . LEU A 1 87 ? -28.291 22.273 31.547 1.00 84.06 87 LEU A O 1
ATOM 689 N N . ARG A 1 88 ? -27.542 23.243 29.667 1.00 81.75 88 ARG A N 1
ATOM 690 C CA . ARG A 1 88 ? -28.757 23.043 28.866 1.00 81.75 88 ARG A CA 1
ATOM 691 C C . ARG A 1 88 ? -28.622 21.950 27.800 1.00 81.75 88 ARG A C 1
ATOM 693 O O . ARG A 1 88 ? -29.633 21.635 27.183 1.00 81.75 88 ARG A O 1
ATOM 700 N N . GLY A 1 89 ? -27.432 21.381 27.595 1.00 80.25 89 GLY A N 1
ATOM 701 C CA . GLY A 1 89 ? -27.173 20.364 26.569 1.00 80.25 89 GLY A CA 1
ATOM 702 C C . GLY A 1 89 ? -26.752 19.018 27.155 1.00 80.25 89 GLY A C 1
ATOM 703 O O . GLY A 1 89 ? -26.326 18.937 28.309 1.00 80.25 89 GLY A O 1
ATOM 704 N N . GLU A 1 90 ? -26.877 17.960 26.358 1.00 82.88 90 GLU A N 1
ATOM 705 C CA . GLU A 1 90 ? -26.281 16.661 26.671 1.00 82.88 90 GLU A CA 1
ATOM 706 C C . GLU A 1 90 ? -24.890 16.580 26.056 1.00 82.88 90 GLU A C 1
ATOM 708 O O . GLU A 1 90 ? -24.710 16.838 24.866 1.00 82.88 90 GLU A O 1
ATOM 713 N N . TYR A 1 91 ? -23.904 16.252 26.884 1.00 83.69 91 TYR A N 1
ATOM 714 C CA . TYR A 1 91 ? -22.507 16.188 26.486 1.00 83.69 91 TYR A CA 1
ATOM 715 C C . TYR A 1 91 ? -21.894 14.865 26.939 1.00 83.69 91 TYR A C 1
ATOM 717 O O . TYR A 1 91 ? -22.297 14.274 27.947 1.00 83.69 91 TYR A O 1
ATOM 725 N N . LEU A 1 92 ? -20.887 14.416 26.191 1.00 84.31 92 LEU A N 1
ATOM 726 C CA . LEU A 1 92 ? -20.044 13.299 26.585 1.00 84.31 92 LEU A CA 1
ATOM 727 C C . LEU A 1 92 ? -19.089 13.778 27.684 1.00 84.31 92 LEU A C 1
ATOM 729 O O . LEU A 1 92 ? -18.196 14.587 27.431 1.00 84.31 92 LEU A O 1
ATOM 733 N N . ILE A 1 93 ? -19.290 13.295 28.905 1.00 81.25 93 ILE A N 1
ATOM 734 C CA . ILE A 1 93 ? -18.410 13.565 30.039 1.00 81.25 93 ILE A CA 1
ATOM 735 C C . ILE A 1 93 ? -17.353 12.464 30.059 1.00 81.25 93 ILE A C 1
ATOM 737 O O . ILE A 1 93 ? -17.680 11.284 30.203 1.00 81.25 93 ILE A O 1
ATOM 741 N N . LEU A 1 94 ? -16.091 12.860 29.900 1.00 82.56 94 LEU A N 1
ATOM 742 C CA . LEU A 1 94 ? -14.947 11.965 30.025 1.00 82.56 94 LEU A CA 1
ATOM 743 C C . LEU A 1 94 ? -14.433 12.028 31.469 1.00 82.56 94 LEU A C 1
ATOM 745 O O . LEU A 1 94 ? -14.056 13.101 31.945 1.00 82.56 94 LEU A O 1
ATOM 749 N N . GLY A 1 95 ? -14.428 10.898 32.170 1.00 74.94 95 GLY A N 1
ATOM 750 C CA . GLY A 1 95 ? -13.735 10.774 33.447 1.00 74.94 95 GLY A CA 1
ATOM 751 C C . GLY A 1 95 ? -12.241 10.981 33.221 1.00 74.94 95 GLY A C 1
ATOM 752 O O . GLY A 1 95 ? -11.650 10.330 32.362 1.00 74.94 95 GLY A O 1
ATOM 753 N N . LYS A 1 96 ? -11.625 11.916 33.950 1.00 60.09 96 LYS A N 1
ATOM 754 C CA . LYS A 1 96 ? -10.167 12.056 33.937 1.00 60.09 96 LYS A CA 1
ATOM 755 C C . LYS A 1 96 ? -9.576 10.760 34.518 1.00 60.09 96 LYS A C 1
ATOM 757 O O . LYS A 1 96 ? -10.048 10.356 35.579 1.00 60.09 96 LYS A O 1
ATOM 762 N N . PRO A 1 97 ? -8.604 10.109 33.854 1.00 58.00 97 PRO A N 1
ATOM 763 C CA . PRO A 1 97 ? -7.891 9.000 34.472 1.00 58.00 97 PRO A CA 1
ATOM 764 C C . PRO A 1 97 ? -7.164 9.543 35.708 1.00 58.00 97 PRO A C 1
ATOM 766 O O . PRO A 1 97 ? -6.538 10.606 35.630 1.00 58.00 97 PRO A O 1
ATOM 769 N N . GLU A 1 98 ? -7.338 8.877 36.845 1.00 53.16 98 GLU A N 1
ATOM 770 C CA . GLU A 1 98 ? -6.523 9.115 38.042 1.00 53.16 98 GLU A CA 1
ATOM 771 C C . GLU A 1 98 ? -5.062 8.739 37.772 1.00 53.16 98 GLU A C 1
ATOM 773 O O . GLU A 1 98 ? -4.840 7.699 37.107 1.00 53.16 98 GLU A O 1
#

pLDDT: mean 84.25, std 10.33, range [53.16, 97.19]

Secondary structure (DSSP, 8-state):
-HHHHHHHHHHHHHHHHHTSSSGGGGG-SS-SSPPPPPPPPHHHHHHHHHHHHHHHHHHHHHHHHS-SS-HHHHHHHHHTEEEEEETTEEEEEEPPP-

Foldseek 3Di:
DVVVVVVVVVCCVCVCLVQQDPDPCSPPPDDPDGGDDDDDDPVNVCVVVVVVVVVVVVVVVCVVVDPPDDPVVVVVQVVQWDFDDDDHDIDTHGHDDD

Radius of gyration: 26.55 Å; chains: 1; bounding box: 59×37×62 Å

Sequence (98 aa):
LVLFGGLMFNIRIFVGSANAAPGSNLYRPFMEHIPAPVYPDVWDVFMVVGGLGAVIFLYLAATKLMPLISIWEMKEGTLYQKWGKFLRGEYLILGKPE